Protein AF-A0A2D4KXJ4-F1 (afdb_monomer_lite)

Organism: NCBI:txid1970185

pLDDT: mean 75.82, std 14.33, range [43.88, 94.19]

Foldseek 3Di:
DVVVVVVVVVVVCVVCVPDQQPPPPPDDLPQDDPVLLVVLQQDDDDPVNVVVVVVVDDDDPPPNPQDPVRVVVVVVVNRVSSNVSVVVSVVSSVVVVVVVVVVVVD

Structure (mmCIF, N/CA/C/O backbone):
data_AF-A0A2D4KXJ4-F1
#
_entry.id   AF-A0A2D4KXJ4-F1
#
loop_
_atom_site.group_PDB
_atom_site.id
_atom_site.type_symbol
_atom_site.label_atom_id
_atom_site.label_alt_id
_atom_site.label_comp_id
_atom_site.label_asym_id
_atom_site.label_entity_id
_atom_site.label_seq_id
_atom_site.pdbx_PDB_ins_code
_atom_site.Cartn_x
_atom_site.Cartn_y
_atom_site.Cartn_z
_atom_site.occupancy
_atom_site.B_iso_or_equiv
_atom_site.auth_seq_id
_atom_site.auth_comp_id
_atom_site.auth_asym_id
_atom_site.auth_atom_id
_atom_site.pdbx_PDB_model_num
ATOM 1 N N . ARG A 1 1 ? 15.283 18.296 -8.251 1.00 67.69 1 ARG A N 1
ATOM 2 C CA . ARG A 1 1 ? 13.897 18.595 -8.704 1.00 67.69 1 ARG A CA 1
ATOM 3 C C . ARG A 1 1 ? 12.898 17.541 -8.216 1.00 67.69 1 ARG A C 1
ATOM 5 O O . ARG A 1 1 ? 11.926 17.933 -7.596 1.00 67.69 1 ARG A O 1
ATOM 12 N N . VAL A 1 2 ? 13.166 16.238 -8.380 1.00 77.81 2 VAL A N 1
ATOM 13 C CA . VAL A 1 2 ? 12.301 15.149 -7.862 1.00 77.81 2 VAL A CA 1
ATOM 14 C C . VAL A 1 2 ? 12.116 15.199 -6.336 1.00 77.81 2 VAL A C 1
ATOM 16 O O . VAL A 1 2 ? 10.993 15.110 -5.856 1.00 77.81 2 VAL A O 1
ATOM 19 N N . SER A 1 3 ? 13.183 15.447 -5.570 1.00 82.06 3 SER A N 1
ATOM 20 C CA . SER A 1 3 ? 13.111 15.495 -4.099 1.00 82.06 3 SER A CA 1
ATOM 21 C C . SER A 1 3 ? 12.214 16.614 -3.550 1.00 82.06 3 SER A C 1
ATOM 23 O O . SER A 1 3 ? 11.610 16.449 -2.498 1.00 82.06 3 SER A O 1
ATOM 25 N N . LEU A 1 4 ? 12.087 17.737 -4.270 1.00 88.88 4 LEU A N 1
ATOM 26 C CA . LEU A 1 4 ? 11.216 18.850 -3.868 1.00 88.88 4 LEU A CA 1
ATOM 27 C C . LEU A 1 4 ? 9.737 18.523 -4.102 1.00 88.88 4 LEU A C 1
ATOM 29 O O . LEU A 1 4 ? 8.898 18.854 -3.274 1.00 88.88 4 LEU A O 1
ATOM 33 N N . LEU A 1 5 ? 9.427 17.827 -5.199 1.00 89.12 5 LEU A N 1
ATOM 34 C CA . LEU A 1 5 ? 8.071 17.353 -5.483 1.00 89.12 5 LEU A CA 1
ATOM 35 C C . LEU A 1 5 ? 7.612 16.318 -4.451 1.00 89.12 5 LEU A C 1
ATOM 37 O O . LEU A 1 5 ? 6.474 16.375 -3.996 1.00 89.12 5 LEU A O 1
ATOM 41 N N . LEU A 1 6 ? 8.508 15.411 -4.043 1.00 86.75 6 LEU A N 1
ATOM 42 C CA . LEU A 1 6 ? 8.214 14.427 -3.000 1.00 86.75 6 LEU A CA 1
ATOM 43 C C . LEU A 1 6 ? 7.874 15.107 -1.669 1.00 86.75 6 LEU A C 1
ATOM 45 O O . LEU A 1 6 ? 6.871 14.770 -1.049 1.00 86.75 6 LEU A O 1
ATOM 49 N N . LEU A 1 7 ? 8.687 16.081 -1.251 1.00 89.62 7 LEU A N 1
ATOM 50 C CA . LEU A 1 7 ? 8.470 16.791 0.008 1.00 89.62 7 LEU A CA 1
ATOM 51 C C . LEU A 1 7 ? 7.124 17.532 0.020 1.00 89.62 7 LEU A C 1
ATOM 53 O O . LEU A 1 7 ? 6.403 17.456 1.011 1.00 89.62 7 LEU A O 1
ATOM 57 N N . LEU A 1 8 ? 6.759 18.188 -1.087 1.00 91.06 8 LEU A N 1
ATOM 58 C CA . LEU A 1 8 ? 5.470 18.875 -1.224 1.00 91.06 8 LEU A CA 1
ATOM 59 C C . LEU A 1 8 ? 4.283 17.911 -1.101 1.00 91.06 8 LEU A C 1
ATOM 61 O O . LEU A 1 8 ? 3.328 18.205 -0.386 1.00 91.06 8 LEU A O 1
ATOM 65 N N . LEU A 1 9 ? 4.359 16.746 -1.748 1.00 85.25 9 LEU A N 1
ATOM 66 C CA . LEU A 1 9 ? 3.310 15.726 -1.666 1.00 85.25 9 LEU A CA 1
ATOM 67 C C . LEU A 1 9 ? 3.163 15.163 -0.248 1.00 85.25 9 LEU A C 1
ATOM 69 O O . LEU A 1 9 ? 2.043 14.998 0.232 1.00 85.25 9 LEU A O 1
ATOM 73 N N . VAL A 1 10 ? 4.278 14.907 0.443 1.00 86.69 10 VAL A N 1
ATOM 74 C CA . VAL A 1 10 ? 4.260 14.428 1.836 1.00 86.69 10 VAL A CA 1
ATOM 75 C C . VAL A 1 10 ? 3.640 15.474 2.762 1.00 86.69 10 VAL A C 1
ATOM 77 O O . VAL A 1 10 ? 2.770 15.141 3.565 1.00 86.69 10 VAL A O 1
ATOM 80 N N . GLN A 1 11 ? 4.022 16.745 2.616 1.00 89.38 11 GLN A N 1
ATOM 81 C CA . GLN A 1 11 ? 3.436 17.831 3.403 1.00 89.38 11 GLN A CA 1
ATOM 82 C C . GLN A 1 11 ? 1.932 17.982 3.150 1.00 89.38 11 GLN A C 1
ATOM 84 O O . GLN A 1 11 ? 1.164 18.136 4.099 1.00 89.38 11 GLN A O 1
ATOM 89 N N . GLN A 1 12 ? 1.497 17.880 1.892 1.00 86.69 12 GLN A N 1
ATOM 90 C CA . GLN A 1 12 ? 0.079 17.915 1.535 1.00 86.69 12 GLN A CA 1
ATOM 91 C C . GLN A 1 12 ? -0.697 16.736 2.144 1.00 86.69 12 GLN A C 1
ATOM 93 O O . GLN A 1 12 ? -1.815 16.919 2.631 1.00 86.69 12 GLN A O 1
ATOM 98 N N . GLN A 1 13 ? -0.104 15.539 2.157 1.00 82.88 13 GLN A N 1
ATOM 99 C CA . GLN A 1 13 ? -0.718 14.357 2.760 1.00 82.88 13 GLN A CA 1
ATOM 100 C C . GLN A 1 13 ? -0.874 14.511 4.278 1.00 82.88 13 GLN A C 1
ATOM 102 O O . GLN A 1 13 ? -1.922 14.169 4.820 1.00 82.88 13 GLN A O 1
ATOM 107 N N . TRP A 1 14 ? 0.132 15.054 4.968 1.00 84.19 14 TRP A N 1
ATOM 108 C CA . TRP A 1 14 ? 0.075 15.280 6.417 1.00 84.19 14 TRP A CA 1
ATOM 109 C C . TRP A 1 14 ? -0.902 16.388 6.815 1.00 84.19 14 TRP A C 1
ATOM 111 O O . TRP A 1 14 ? -1.548 16.283 7.855 1.00 84.19 14 TRP A O 1
ATOM 121 N N . ALA A 1 15 ? -1.055 17.421 5.980 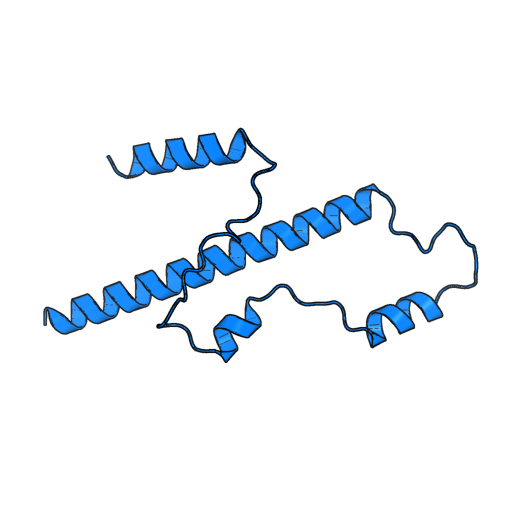1.00 86.00 15 ALA A N 1
ATOM 122 C CA . ALA A 1 15 ? -2.006 18.507 6.220 1.00 86.00 15 ALA A CA 1
ATOM 123 C C . ALA A 1 15 ? -3.476 18.051 6.152 1.00 86.00 15 ALA A C 1
ATOM 125 O O . ALA A 1 15 ? -4.353 18.695 6.721 1.00 86.00 15 ALA A O 1
ATOM 126 N N . SER A 1 16 ? -3.756 16.934 5.479 1.00 72.31 16 SER A N 1
ATOM 127 C CA . SER A 1 16 ? -5.098 16.379 5.323 1.00 72.31 16 SER A CA 1
ATOM 128 C C . SER A 1 16 ? -5.080 14.912 5.752 1.00 72.31 16 SER A C 1
ATOM 130 O O . SER A 1 16 ? -5.116 13.974 4.955 1.00 72.31 16 SER A O 1
ATOM 132 N N . ALA A 1 17 ? -5.029 14.719 7.071 1.00 60.50 17 ALA A N 1
ATOM 133 C CA . ALA A 1 17 ? -5.039 13.420 7.749 1.00 60.50 17 ALA A CA 1
ATOM 134 C C . ALA A 1 17 ? -6.316 12.575 7.506 1.00 60.50 17 ALA A C 1
ATOM 136 O O . ALA A 1 17 ? -6.477 11.507 8.094 1.00 60.50 17 ALA A O 1
ATOM 137 N N . SER A 1 18 ? -7.232 13.039 6.647 1.00 58.81 18 SER A N 1
ATOM 138 C CA . SER A 1 18 ? -8.504 12.392 6.314 1.00 58.81 18 SER A CA 1
ATOM 139 C C . SER A 1 18 ? -8.673 12.111 4.817 1.00 58.81 18 SER A C 1
ATOM 141 O O . SER A 1 18 ? -9.797 11.870 4.367 1.00 58.81 18 SER A O 1
ATOM 143 N N . HIS A 1 19 ? -7.601 12.123 4.022 1.00 56.50 19 HIS A N 1
ATOM 144 C CA . HIS A 1 19 ? -7.725 11.617 2.661 1.00 56.50 19 HIS A CA 1
ATOM 145 C C . HIS A 1 19 ? -8.161 10.147 2.707 1.00 56.50 19 HIS A C 1
ATOM 147 O O . HIS A 1 19 ? -7.542 9.358 3.431 1.00 56.50 19 HIS A O 1
ATOM 153 N N . PRO A 1 20 ? -9.210 9.756 1.958 1.00 57.97 20 PRO A N 1
ATOM 154 C CA . PRO A 1 20 ? -9.464 8.346 1.746 1.00 57.97 20 PRO A CA 1
ATOM 155 C C . PRO A 1 20 ? -8.163 7.727 1.237 1.00 57.97 20 PRO A C 1
ATOM 157 O O . PRO A 1 20 ? -7.438 8.357 0.456 1.00 57.97 20 PRO A O 1
ATOM 160 N N . ALA A 1 21 ? -7.855 6.505 1.688 1.00 57.38 21 ALA A N 1
ATOM 161 C CA . ALA A 1 21 ? -6.818 5.713 1.038 1.00 57.38 21 ALA A CA 1
ATOM 162 C C . ALA A 1 21 ? -7.046 5.809 -0.481 1.00 57.38 21 ALA A C 1
ATOM 164 O O . ALA A 1 21 ? -8.203 5.976 -0.881 1.00 57.38 21 ALA A O 1
ATOM 165 N N . PRO A 1 22 ? -6.005 5.778 -1.327 1.00 58.59 22 PRO A N 1
ATOM 166 C CA . PRO A 1 22 ? -6.155 5.893 -2.775 1.00 58.59 22 PRO A CA 1
ATOM 167 C C . PRO A 1 22 ? -6.891 4.657 -3.328 1.00 58.59 22 PRO A C 1
ATOM 169 O O . PRO A 1 22 ? -6.325 3.824 -4.014 1.00 58.59 22 PRO A O 1
ATOM 172 N N . MET A 1 23 ? -8.175 4.527 -3.001 1.00 54.91 23 MET A N 1
ATOM 173 C CA . MET A 1 23 ? -9.108 3.474 -3.380 1.00 54.91 23 MET A CA 1
ATOM 174 C C . MET A 1 23 ? -9.777 3.814 -4.716 1.00 54.91 23 MET A C 1
ATOM 176 O O . MET A 1 23 ? -10.515 3.004 -5.253 1.00 54.91 23 MET A O 1
ATOM 180 N N . GLY A 1 24 ? -9.537 5.022 -5.242 1.00 49.47 24 GLY A N 1
ATOM 181 C CA . GLY A 1 24 ? -10.171 5.544 -6.453 1.00 49.47 24 GLY A CA 1
ATOM 182 C C . GLY A 1 24 ? -9.328 5.445 -7.722 1.00 49.47 24 GLY A C 1
ATOM 183 O O . GLY A 1 24 ? -9.798 5.845 -8.782 1.00 49.47 24 GLY A O 1
ATOM 184 N N . TYR A 1 25 ? -8.094 4.939 -7.654 1.00 53.84 25 TYR A N 1
ATOM 185 C CA . TYR A 1 25 ? -7.366 4.601 -8.871 1.00 53.84 25 TYR A CA 1
ATOM 186 C C . TYR A 1 25 ? -7.579 3.121 -9.141 1.00 53.84 25 TYR A C 1
ATOM 188 O O . TYR A 1 25 ? -6.893 2.284 -8.563 1.00 53.84 25 TYR A O 1
ATOM 196 N N . ASP A 1 26 ? -8.507 2.818 -10.043 1.00 54.06 26 ASP A N 1
ATOM 197 C CA . ASP A 1 26 ? -8.676 1.506 -10.672 1.00 54.06 26 ASP A CA 1
ATOM 198 C C . ASP A 1 26 ? -7.463 1.198 -11.576 1.00 54.06 26 ASP A C 1
ATOM 200 O O . ASP A 1 26 ? -7.528 1.110 -12.799 1.00 54.06 26 ASP A O 1
ATOM 204 N N . LYS A 1 27 ? -6.270 1.194 -10.977 1.00 62.28 27 LYS A N 1
ATOM 205 C CA . LYS A 1 27 ? -5.007 0.894 -11.639 1.00 62.28 27 LYS A CA 1
ATOM 206 C C . LYS A 1 27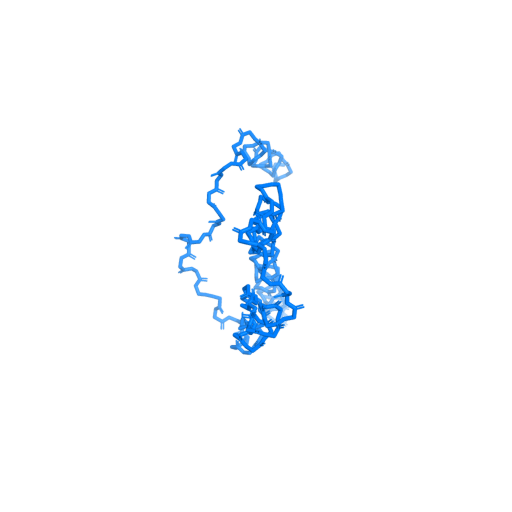 ? -4.748 -0.580 -11.419 1.00 62.28 27 LYS A C 1
ATOM 208 O O . LYS A 1 27 ? -4.141 -0.982 -10.427 1.00 62.28 27 LYS A O 1
ATOM 213 N N . THR A 1 28 ? -5.226 -1.382 -12.356 1.00 63.81 28 THR A N 1
ATOM 214 C CA . THR A 1 28 ? -4.903 -2.801 -12.421 1.00 63.81 28 THR A CA 1
ATOM 215 C C . THR A 1 28 ? -3.392 -2.948 -12.608 1.00 63.81 28 THR A C 1
ATOM 217 O O . THR A 1 28 ? -2.821 -2.500 -13.605 1.00 63.81 28 THR A O 1
ATOM 220 N N . PHE A 1 29 ? -2.712 -3.555 -11.637 1.00 71.06 29 PHE A N 1
ATOM 221 C CA . PHE A 1 29 ? -1.309 -3.923 -11.789 1.00 71.06 29 PHE A CA 1
ATOM 222 C C . PHE A 1 29 ? -1.228 -5.253 -12.541 1.00 71.06 29 PHE A C 1
ATOM 224 O O . PHE A 1 29 ? -1.268 -6.323 -11.939 1.00 71.06 29 PHE A O 1
ATOM 231 N N . TYR A 1 30 ? -1.100 -5.190 -13.866 1.00 72.38 30 TYR A N 1
ATOM 232 C CA . TYR A 1 30 ? -1.053 -6.373 -14.740 1.00 72.38 30 TYR A CA 1
ATOM 233 C C . TYR A 1 30 ? 0.163 -7.284 -14.509 1.00 72.38 30 TYR A C 1
ATOM 235 O O . TYR A 1 30 ? 0.199 -8.410 -14.991 1.00 72.38 30 TYR A O 1
ATOM 243 N N . ASN A 1 31 ? 1.174 -6.799 -13.786 1.00 81.38 31 ASN A N 1
ATOM 244 C CA . ASN A 1 31 ? 2.415 -7.517 -13.509 1.00 81.38 31 ASN A CA 1
ATOM 245 C C . ASN A 1 31 ? 2.432 -8.218 -12.134 1.00 81.38 31 ASN A C 1
ATOM 247 O O . ASN A 1 31 ? 3.500 -8.658 -11.702 1.00 81.38 31 ASN A O 1
ATOM 251 N N . LEU A 1 32 ? 1.308 -8.253 -11.410 1.00 81.94 32 LEU A N 1
ATOM 252 C CA . LEU A 1 32 ? 1.197 -8.929 -10.115 1.00 81.94 32 LEU A CA 1
ATOM 253 C C . LEU A 1 32 ? 0.506 -10.281 -10.270 1.00 81.94 32 LEU A C 1
ATOM 255 O O . LEU A 1 32 ? -0.532 -10.382 -10.919 1.00 81.94 32 LEU A O 1
ATOM 259 N N . ALA A 1 33 ? 1.063 -11.311 -9.630 1.00 85.19 33 ALA A N 1
ATOM 260 C CA . ALA A 1 33 ? 0.387 -12.596 -9.518 1.00 85.19 33 ALA A CA 1
ATOM 261 C C . ALA A 1 33 ? -0.930 -12.423 -8.730 1.00 85.19 33 ALA A C 1
ATOM 263 O O . ALA A 1 33 ? -0.913 -11.734 -7.702 1.00 85.19 33 ALA A O 1
ATOM 264 N N . PRO A 1 34 ? -2.046 -13.044 -9.163 1.00 82.69 34 PRO A N 1
ATOM 265 C CA . PRO A 1 34 ? -3.337 -12.923 -8.485 1.00 82.69 34 PRO A CA 1
ATOM 266 C C . PRO A 1 34 ? -3.266 -13.273 -6.996 1.00 82.69 34 PRO A C 1
ATOM 268 O O . PRO A 1 34 ? -3.739 -12.500 -6.169 1.00 82.69 34 PRO A O 1
ATOM 271 N N . ASP A 1 35 ? -2.578 -14.360 -6.641 1.00 87.62 35 ASP A N 1
ATOM 272 C CA . ASP A 1 35 ? -2.450 -14.819 -5.250 1.00 87.62 35 ASP A CA 1
ATOM 273 C C . ASP A 1 35 ? -1.704 -13.807 -4.372 1.00 87.62 35 ASP A C 1
ATOM 275 O O . ASP A 1 35 ? -2.120 -13.503 -3.255 1.00 87.62 35 ASP A O 1
ATOM 279 N N . PHE A 1 36 ? -0.636 -13.208 -4.908 1.00 85.25 36 PHE A N 1
ATOM 280 C CA . PHE A 1 36 ? 0.100 -12.152 -4.217 1.00 85.25 36 PHE A CA 1
ATOM 281 C C . PHE A 1 36 ? -0.761 -10.894 -4.056 1.00 85.25 36 PHE A C 1
ATOM 283 O O . PHE A 1 36 ? -0.812 -10.314 -2.975 1.00 85.25 36 PHE A O 1
ATOM 290 N N . SER A 1 37 ? -1.492 -10.494 -5.100 1.00 84.75 37 SER A N 1
ATOM 291 C CA . SER A 1 37 ? -2.430 -9.367 -5.027 1.00 84.75 37 SER A CA 1
ATOM 292 C C . SER A 1 37 ? -3.506 -9.591 -3.960 1.00 84.75 37 SER A C 1
ATOM 294 O O . SER A 1 37 ? -3.789 -8.674 -3.185 1.00 84.75 37 SER A O 1
ATOM 296 N N . ASN A 1 38 ? -4.053 -10.807 -3.887 1.00 85.19 38 ASN A N 1
ATOM 297 C CA . ASN A 1 38 ? -5.075 -11.196 -2.918 1.00 85.19 38 ASN A CA 1
ATOM 298 C C . ASN A 1 38 ? -4.543 -11.175 -1.482 1.00 85.19 38 ASN A C 1
ATOM 300 O O . ASN A 1 38 ? -5.233 -10.679 -0.597 1.00 85.19 38 ASN A O 1
ATOM 304 N N . SER A 1 39 ? -3.298 -11.614 -1.261 1.00 85.25 39 SER A N 1
ATOM 305 C CA . SER A 1 39 ? -2.658 -11.569 0.064 1.00 85.25 39 SER A CA 1
ATOM 306 C C . SER A 1 39 ? -2.453 -10.151 0.619 1.00 85.25 39 SER A C 1
ATOM 308 O O . SER A 1 39 ? -2.264 -9.984 1.817 1.00 85.25 39 SER A O 1
ATOM 310 N N . LEU A 1 40 ? -2.496 -9.126 -0.242 1.00 85.12 40 LEU A N 1
ATOM 311 C CA . LEU A 1 40 ? -2.364 -7.718 0.144 1.00 85.12 40 LEU A CA 1
ATOM 312 C C . LEU A 1 40 ? -3.709 -7.040 0.441 1.00 85.12 40 LEU A C 1
ATOM 314 O O . LEU A 1 40 ? -3.728 -5.864 0.808 1.00 85.12 40 LEU A O 1
ATOM 318 N N . ASN A 1 41 ? -4.833 -7.730 0.248 1.00 84.44 41 ASN A N 1
ATOM 319 C CA . ASN A 1 41 ? -6.127 -7.202 0.666 1.00 84.44 41 ASN A CA 1
ATOM 320 C C . ASN A 1 41 ? -6.193 -7.179 2.198 1.00 84.44 41 ASN A C 1
ATOM 322 O O . ASN A 1 41 ? -5.560 -7.993 2.864 1.00 84.44 41 ASN A O 1
ATOM 326 N N . THR A 1 42 ? -6.934 -6.225 2.765 1.00 78.94 42 THR A N 1
ATOM 327 C CA . THR A 1 42 ? -7.128 -6.177 4.217 1.00 78.94 42 THR A CA 1
ATOM 328 C C . THR A 1 42 ? -7.784 -7.482 4.670 1.00 78.94 42 THR A C 1
ATOM 330 O O . THR A 1 42 ? -8.850 -7.803 4.143 1.00 78.94 42 THR A O 1
ATOM 333 N N . PRO A 1 43 ? -7.175 -8.234 5.604 1.00 73.69 43 PRO A N 1
ATOM 334 C CA . PRO A 1 43 ? -7.769 -9.466 6.093 1.00 73.69 43 PRO A CA 1
ATOM 335 C C . PRO A 1 43 ? -9.074 -9.145 6.821 1.00 73.69 43 PRO A C 1
ATOM 337 O O . PRO A 1 43 ? -9.129 -8.236 7.656 1.00 73.69 43 PRO A O 1
ATOM 340 N N . GLU A 1 44 ? -10.128 -9.880 6.485 1.00 74.75 44 GLU A N 1
ATOM 341 C CA . GLU A 1 44 ? -11.342 -9.904 7.291 1.00 74.75 44 GLU A CA 1
ATOM 342 C C . GLU A 1 44 ? -11.102 -10.808 8.501 1.00 74.75 44 GLU A C 1
ATOM 344 O O . GLU A 1 44 ? -10.348 -11.779 8.433 1.00 74.75 44 GLU A O 1
ATOM 349 N N . VAL A 1 45 ? -11.685 -10.446 9.642 1.00 68.12 45 VAL A N 1
ATOM 350 C CA . VAL A 1 45 ? -11.651 -11.321 10.814 1.00 68.12 45 VAL A CA 1
ATOM 351 C C . VAL A 1 45 ? -12.617 -12.461 10.526 1.00 68.12 45 VAL A C 1
ATOM 353 O O . VAL A 1 45 ? -13.786 -12.193 10.268 1.00 68.12 45 VAL A O 1
ATOM 356 N N . ASP A 1 46 ? -12.135 -13.704 10.558 1.00 71.31 46 ASP A N 1
ATOM 357 C CA . ASP A 1 46 ? -12.965 -14.875 10.271 1.00 71.31 46 ASP A CA 1
ATOM 358 C C . ASP A 1 46 ? -14.216 -14.898 11.159 1.00 71.31 46 ASP A C 1
ATOM 360 O O . ASP A 1 46 ? -14.118 -14.773 12.384 1.00 71.31 46 ASP A O 1
ATOM 364 N N . ASP A 1 47 ? -15.381 -15.150 10.557 1.00 65.06 47 ASP A N 1
ATOM 365 C CA . ASP A 1 47 ? -16.678 -15.192 11.250 1.00 65.06 47 ASP A CA 1
ATOM 366 C C . ASP A 1 47 ? -16.675 -16.144 12.454 1.00 65.06 47 ASP A C 1
ATOM 368 O O . ASP A 1 47 ? -17.326 -15.899 13.467 1.00 65.06 47 ASP A O 1
ATOM 372 N N . MET A 1 48 ? -15.896 -17.225 12.376 1.00 55.09 48 MET A N 1
ATOM 373 C CA . MET A 1 48 ? -15.737 -18.179 13.470 1.00 55.09 48 MET A CA 1
ATOM 374 C C . MET A 1 48 ? -14.951 -17.587 14.647 1.00 55.09 48 MET A C 1
ATOM 376 O O . MET A 1 48 ? -15.288 -17.865 15.792 1.00 55.09 48 MET A O 1
ATOM 380 N N . ILE A 1 49 ? -13.940 -16.752 14.393 1.00 61.94 49 ILE A N 1
ATOM 381 C CA . ILE A 1 49 ? -13.192 -16.037 15.439 1.00 61.94 49 ILE A CA 1
ATOM 382 C C . ILE A 1 49 ? -14.078 -14.956 16.057 1.00 61.94 49 ILE A C 1
ATOM 384 O O . ILE A 1 49 ? -14.080 -14.803 17.278 1.00 61.94 49 ILE A O 1
ATOM 388 N N . VAL A 1 50 ? -14.880 -14.266 15.238 1.00 63.62 50 VAL A N 1
ATOM 389 C CA . VAL A 1 50 ? -15.883 -13.301 15.713 1.00 63.62 50 VAL A CA 1
ATOM 390 C C . VAL A 1 50 ? -16.892 -13.993 16.635 1.00 63.62 50 VAL A C 1
ATOM 392 O O . VAL A 1 50 ? -17.078 -13.563 17.770 1.00 63.62 50 VAL A O 1
ATOM 395 N N . ALA A 1 51 ? -17.474 -15.114 16.202 1.00 60.72 51 ALA A N 1
ATOM 396 C CA . ALA A 1 51 ? -18.458 -15.864 16.980 1.00 60.72 51 ALA A CA 1
ATOM 397 C C . ALA A 1 51 ? -17.877 -16.457 18.275 1.00 60.72 51 ALA A C 1
ATOM 399 O O . ALA A 1 51 ? -18.555 -16.491 19.301 1.00 60.72 51 ALA A O 1
ATOM 400 N N . LEU A 1 52 ? -16.624 -16.915 18.247 1.00 61.81 52 LEU A N 1
ATOM 401 C CA . LEU A 1 52 ? -15.958 -17.521 19.402 1.00 61.81 52 LEU A CA 1
ATOM 402 C C . LEU A 1 52 ? -15.520 -16.463 20.427 1.00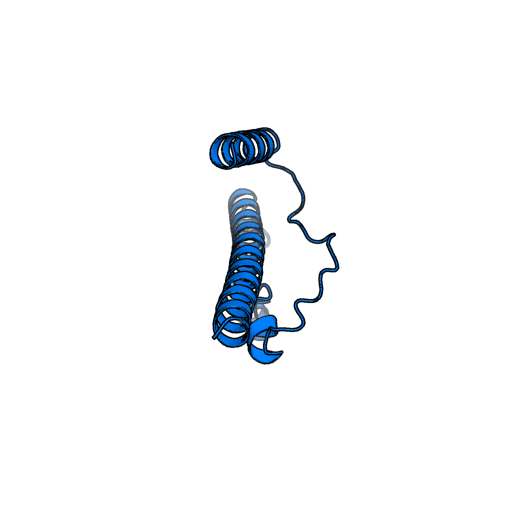 61.81 52 LEU A C 1
ATOM 404 O O . LEU A 1 52 ? -15.633 -16.703 21.629 1.00 61.81 52 LEU A O 1
ATOM 408 N N . ALA A 1 53 ? -15.115 -15.273 19.970 1.00 59.28 53 ALA A N 1
ATOM 409 C CA . ALA A 1 53 ? -14.893 -14.113 20.832 1.00 59.28 53 ALA A CA 1
ATOM 410 C C . ALA A 1 53 ? -16.201 -13.623 21.482 1.00 59.28 53 ALA A C 1
ATOM 412 O O . ALA A 1 53 ? -16.210 -13.350 22.680 1.00 59.28 53 ALA A O 1
ATOM 413 N N . SER A 1 54 ? -17.315 -13.595 20.740 1.00 57.12 54 SER A N 1
ATOM 414 C CA . SER A 1 54 ? -18.645 -13.277 21.290 1.00 57.12 54 SER A CA 1
ATOM 415 C C . SER A 1 54 ? -19.147 -14.343 22.272 1.00 57.12 54 SER A C 1
ATOM 417 O O . SER A 1 54 ? -19.713 -14.030 23.313 1.00 57.12 54 SER A O 1
ATOM 419 N N . SER A 1 55 ? -18.899 -15.627 21.998 1.00 56.38 55 SER A N 1
ATOM 420 C CA . SER A 1 55 ? -19.382 -16.725 22.846 1.00 56.38 55 SER A CA 1
ATOM 421 C C . SER A 1 55 ? -18.618 -16.882 24.168 1.00 56.38 55 SER A C 1
ATOM 423 O O . SER A 1 55 ? -19.105 -17.586 25.054 1.00 56.38 55 SER A O 1
ATOM 425 N N . SER A 1 56 ? -17.432 -16.280 24.319 1.00 56.38 56 SER A N 1
ATOM 426 C CA . SER A 1 56 ? -16.606 -16.399 25.532 1.00 56.38 56 SER A CA 1
ATOM 427 C C . SER A 1 56 ? -16.987 -15.407 26.645 1.00 56.38 56 SER A C 1
ATOM 429 O O . SER A 1 56 ? -16.370 -15.437 27.715 1.00 56.38 56 SER A O 1
ATOM 431 N N . THR A 1 57 ? -17.988 -14.550 26.435 1.00 48.06 57 THR A N 1
ATOM 432 C CA . THR A 1 57 ? -18.330 -13.465 27.364 1.00 48.06 57 THR A CA 1
ATOM 433 C C . THR A 1 57 ? -19.635 -13.777 28.096 1.00 48.06 57 THR A C 1
ATOM 435 O O . THR A 1 57 ? -20.709 -13.854 27.509 1.00 48.06 57 THR A O 1
ATOM 438 N N . ILE A 1 58 ? -19.549 -13.974 29.412 1.00 50.56 58 ILE A N 1
ATOM 439 C CA . ILE A 1 58 ? -20.709 -13.999 30.314 1.00 50.56 58 ILE A CA 1
ATOM 440 C C . ILE A 1 58 ? -21.456 -12.660 30.137 1.00 50.56 58 ILE A C 1
ATOM 442 O O . ILE A 1 58 ? -20.807 -11.613 30.164 1.00 50.56 58 ILE A O 1
ATOM 446 N N . PRO A 1 59 ? -22.786 -12.648 29.930 1.00 49.19 59 PRO A N 1
ATOM 447 C CA . PRO A 1 59 ? -23.474 -11.493 29.365 1.00 49.19 59 PRO A CA 1
ATOM 448 C C . PRO A 1 59 ? -23.483 -10.323 30.350 1.00 49.19 59 PRO A C 1
ATOM 450 O O . PRO A 1 59 ? -24.157 -10.367 31.376 1.00 49.19 59 PRO A O 1
ATOM 453 N N . THR A 1 60 ? -22.765 -9.252 30.011 1.00 43.88 60 THR A N 1
ATOM 454 C CA . THR A 1 60 ? -23.044 -7.909 30.527 1.00 43.88 60 THR A CA 1
ATOM 455 C C . THR A 1 60 ? -23.014 -6.955 29.339 1.00 43.88 60 THR A C 1
ATOM 457 O O . THR A 1 60 ? -21.965 -6.671 28.768 1.00 43.88 60 THR A O 1
ATOM 460 N N . GLU A 1 61 ? -24.205 -6.508 28.956 1.00 46.25 61 GLU A N 1
ATOM 461 C CA . GLU A 1 61 ? -24.645 -5.813 27.733 1.00 46.25 61 GLU A CA 1
ATOM 462 C C . GLU A 1 61 ? -23.912 -4.490 27.379 1.00 46.25 61 GLU A C 1
ATOM 464 O O . GLU A 1 61 ? -24.350 -3.740 26.513 1.00 46.25 61 GLU A O 1
ATOM 469 N N . ALA A 1 62 ? -22.782 -4.179 28.018 1.00 47.62 62 ALA A N 1
ATOM 470 C CA . ALA A 1 62 ? -22.017 -2.949 27.807 1.00 47.62 62 ALA A CA 1
ATOM 471 C C . ALA A 1 62 ? -20.537 -3.167 27.431 1.00 47.62 62 ALA A C 1
ATOM 473 O O . ALA A 1 62 ? -19.894 -2.210 27.001 1.00 47.62 62 ALA A O 1
ATOM 474 N N . GLU A 1 63 ? -19.988 -4.383 27.562 1.00 47.56 63 GLU A N 1
ATOM 475 C CA . GLU A 1 63 ? -18.549 -4.645 27.344 1.00 47.56 63 GLU A CA 1
ATOM 476 C C . GLU A 1 63 ? -18.197 -5.254 25.972 1.00 47.56 63 GLU A C 1
ATOM 478 O O . GLU A 1 63 ? -17.038 -5.206 25.573 1.00 47.56 63 GLU A O 1
ATOM 483 N N . GLU A 1 64 ? -19.173 -5.756 25.204 1.00 52.09 64 GLU A N 1
ATOM 484 C CA . GLU A 1 64 ? -18.928 -6.348 23.871 1.00 52.09 64 GLU A CA 1
ATOM 485 C C . GLU A 1 64 ? -18.716 -5.317 22.751 1.00 52.09 64 GLU A C 1
ATOM 487 O O . GLU A 1 64 ? -18.215 -5.636 21.671 1.00 52.09 64 GLU A O 1
ATOM 492 N N . ALA A 1 65 ? -19.071 -4.054 22.980 1.00 62.19 65 ALA A N 1
ATOM 493 C CA . ALA A 1 65 ? -18.752 -2.992 22.043 1.00 62.19 65 ALA A CA 1
ATOM 494 C C . ALA A 1 65 ? -17.343 -2.478 22.351 1.00 62.19 65 ALA A C 1
ATOM 496 O O . ALA A 1 65 ? -17.169 -1.777 23.347 1.00 62.19 65 ALA A O 1
ATOM 497 N N . LEU A 1 66 ? -16.368 -2.769 21.469 1.00 60.59 66 LEU A N 1
ATOM 498 C CA . LEU A 1 66 ? -15.036 -2.142 21.488 1.00 60.59 66 LEU A CA 1
ATOM 499 C C . LEU A 1 66 ? -15.165 -0.679 21.916 1.00 60.59 66 LEU A C 1
ATOM 501 O O . LEU A 1 66 ? -15.990 0.069 21.354 1.00 60.59 66 LEU A O 1
ATOM 505 N N . LYS A 1 67 ? -14.359 -0.272 22.899 1.00 80.94 67 LYS A N 1
ATOM 506 C CA . LYS A 1 67 ? -14.361 1.107 23.388 1.00 80.94 67 LYS A CA 1
ATOM 507 C C . LYS A 1 67 ? -14.164 2.040 22.191 1.00 80.94 67 LYS A C 1
ATOM 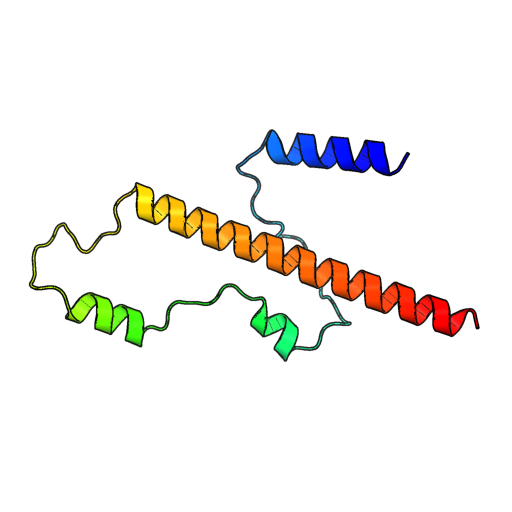509 O O . LYS A 1 67 ? -13.485 1.678 21.226 1.00 80.94 67 LYS A O 1
ATOM 514 N N . PRO A 1 68 ? -14.724 3.260 22.208 1.00 78.12 68 PRO A N 1
ATOM 515 C CA . PRO A 1 68 ? -14.621 4.171 21.067 1.00 78.12 68 PRO A CA 1
ATOM 516 C C . PRO A 1 68 ? -13.168 4.410 20.622 1.00 78.12 68 PRO A C 1
ATOM 518 O O . PRO A 1 68 ? -12.921 4.597 19.435 1.00 78.12 68 PRO A O 1
ATOM 521 N N . GLU A 1 69 ? -12.205 4.347 21.544 1.00 81.62 69 GLU A N 1
ATOM 522 C CA . GLU A 1 69 ? -10.776 4.436 21.228 1.00 81.62 69 GLU A CA 1
ATOM 523 C C . GLU A 1 69 ? -10.216 3.180 20.546 1.00 81.62 69 GLU A C 1
ATOM 525 O O . GLU A 1 69 ? -9.414 3.290 19.621 1.00 81.62 69 GLU A O 1
ATOM 530 N N . GLU A 1 70 ? -10.681 1.990 20.921 1.00 79.81 70 GLU A N 1
ATOM 531 C CA . GLU A 1 70 ? -10.276 0.728 20.292 1.00 79.81 70 GLU A CA 1
ATOM 532 C C . GLU A 1 70 ? -10.804 0.647 18.853 1.00 79.81 70 GLU A C 1
ATOM 534 O O . GLU A 1 70 ? -10.055 0.300 17.941 1.00 79.81 70 GLU A O 1
ATOM 539 N N . LYS A 1 71 ? -12.043 1.100 18.609 1.00 78.56 71 LYS A N 1
ATOM 540 C CA . LYS A 1 71 ? -12.604 1.221 17.248 1.00 78.56 71 LYS A CA 1
ATOM 541 C C . LYS A 1 71 ? -11.807 2.193 16.374 1.00 78.56 71 LYS A C 1
ATOM 543 O O . LYS A 1 71 ? -11.597 1.939 15.188 1.00 78.56 71 LYS A O 1
ATOM 548 N N . LYS A 1 72 ? -11.346 3.316 16.941 1.00 81.19 72 LYS A N 1
ATOM 549 C CA . LYS A 1 72 ? -10.480 4.271 16.222 1.00 81.19 72 LYS A CA 1
ATOM 550 C C . LYS A 1 72 ? -9.118 3.657 15.899 1.00 81.19 72 LYS A C 1
ATOM 552 O O . LYS A 1 72 ? -8.625 3.858 14.789 1.00 81.19 72 LYS A O 1
ATOM 557 N N . ALA A 1 73 ? -8.528 2.916 16.836 1.00 83.00 73 ALA A N 1
ATOM 558 C CA . ALA A 1 73 ? -7.252 2.236 16.633 1.00 83.00 73 ALA A CA 1
ATOM 559 C C . ALA A 1 73 ? -7.356 1.148 15.553 1.00 83.00 73 ALA A C 1
ATOM 561 O O . ALA A 1 73 ? -6.518 1.101 14.652 1.00 83.00 73 ALA A O 1
ATOM 562 N N . GLU A 1 74 ? -8.417 0.338 15.573 1.00 83.00 74 GLU A N 1
ATOM 563 C CA . GLU A 1 74 ? -8.684 -0.662 14.535 1.00 83.00 74 GLU A CA 1
ATOM 564 C C . GLU A 1 74 ? -8.829 -0.010 13.152 1.00 83.00 74 GLU A C 1
ATOM 566 O O . GLU A 1 74 ? -8.198 -0.434 12.182 1.00 83.00 74 GLU A O 1
ATOM 571 N N . LEU A 1 75 ? -9.602 1.076 13.054 1.00 81.94 75 LEU A N 1
ATOM 572 C CA . LEU A 1 75 ? -9.761 1.818 11.804 1.00 81.94 75 LEU A CA 1
ATOM 573 C C . LEU A 1 75 ? -8.428 2.399 11.302 1.00 81.94 75 LEU A C 1
ATOM 575 O O . LEU A 1 75 ? -8.166 2.381 10.097 1.00 81.94 75 LEU A O 1
ATOM 579 N N . ALA A 1 76 ? -7.585 2.909 12.204 1.00 84.38 76 ALA A N 1
ATOM 580 C CA . ALA A 1 76 ? -6.256 3.406 11.860 1.00 84.38 76 ALA A CA 1
ATOM 581 C C . ALA A 1 76 ? -5.353 2.283 11.325 1.00 84.38 76 ALA A C 1
ATOM 583 O O . ALA A 1 76 ? -4.709 2.467 10.291 1.00 84.38 76 ALA A O 1
ATOM 584 N N . LEU A 1 77 ? -5.372 1.108 11.962 1.00 84.81 77 LEU A N 1
ATOM 585 C CA . LEU A 1 77 ? -4.633 -0.076 11.513 1.00 84.81 77 LEU A CA 1
ATOM 586 C C . LEU A 1 77 ? -5.105 -0.556 10.136 1.00 84.81 77 LEU A C 1
ATOM 588 O O . LEU A 1 77 ? -4.278 -0.779 9.251 1.00 84.81 77 LEU A O 1
ATOM 592 N N . ARG A 1 78 ? -6.423 -0.637 9.907 1.00 83.75 78 ARG A N 1
ATOM 593 C CA . ARG A 1 78 ? -6.984 -1.000 8.593 1.00 83.75 78 ARG A CA 1
ATOM 594 C C . ARG A 1 78 ? -6.533 -0.022 7.505 1.00 83.75 78 ARG A C 1
ATOM 596 O O . ARG A 1 78 ? -6.121 -0.445 6.428 1.00 83.75 78 ARG A O 1
ATOM 603 N N . ARG A 1 79 ? -6.556 1.287 7.783 1.00 82.12 79 ARG A N 1
ATOM 604 C CA . ARG A 1 79 ? -6.090 2.317 6.834 1.00 82.12 79 ARG A CA 1
ATOM 605 C C . ARG A 1 79 ? -4.593 2.203 6.534 1.00 82.12 79 ARG A C 1
ATOM 607 O O . ARG A 1 79 ? -4.221 2.321 5.368 1.00 82.12 79 ARG A O 1
ATOM 614 N N . ALA A 1 80 ? -3.765 1.952 7.549 1.00 85.81 80 ALA A N 1
ATOM 615 C CA . ALA A 1 80 ? -2.326 1.746 7.379 1.00 85.81 80 ALA A CA 1
ATOM 616 C C . ALA A 1 80 ? -2.032 0.504 6.523 1.00 85.81 80 ALA A C 1
ATOM 618 O O . ALA A 1 80 ? -1.279 0.582 5.556 1.00 85.81 80 ALA A O 1
ATOM 619 N N . HIS A 1 81 ? -2.721 -0.610 6.783 1.00 87.31 81 HIS A N 1
ATOM 620 C CA . HIS A 1 81 ? -2.596 -1.813 5.960 1.00 87.31 81 HIS A CA 1
ATOM 621 C C . HIS A 1 81 ? -2.912 -1.529 4.486 1.00 87.31 81 HIS A C 1
ATOM 623 O O . HIS A 1 81 ? -2.184 -1.960 3.593 1.00 87.31 81 HIS A O 1
ATOM 629 N N . VAL A 1 82 ? -3.995 -0.796 4.203 1.00 84.75 82 VAL A N 1
ATOM 630 C CA . VAL A 1 82 ? -4.347 -0.433 2.821 1.00 84.75 82 VAL A CA 1
ATOM 631 C C . VAL A 1 82 ? -3.253 0.431 2.183 1.00 84.75 82 VAL A C 1
ATOM 633 O O . VAL A 1 82 ? -2.911 0.201 1.021 1.00 84.75 82 VAL A O 1
ATOM 636 N N . SER A 1 83 ? -2.676 1.402 2.903 1.00 83.94 83 SER A N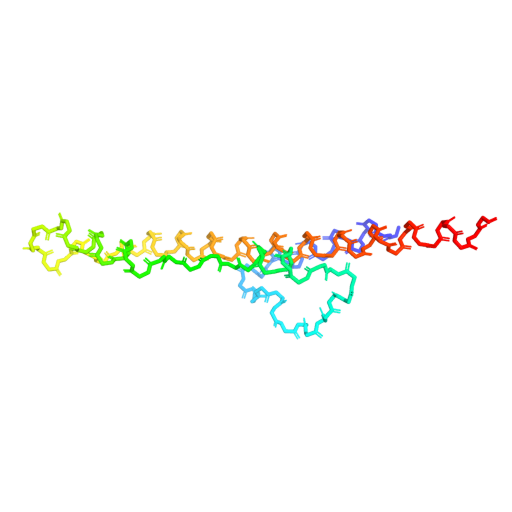 1
ATOM 637 C CA . SER A 1 83 ? -1.587 2.216 2.343 1.00 83.94 83 SER A CA 1
ATOM 638 C C . SER A 1 83 ? -0.335 1.395 2.051 1.00 83.94 83 SER A C 1
ATOM 640 O O . SER A 1 83 ? 0.263 1.554 0.983 1.00 83.94 83 SER A O 1
ATOM 642 N N . ASP A 1 84 ? 0.025 0.486 2.954 1.00 87.50 84 ASP A N 1
ATOM 643 C CA . ASP A 1 84 ? 1.210 -0.360 2.818 1.00 87.50 84 ASP A CA 1
ATOM 644 C C . ASP A 1 84 ? 1.051 -1.344 1.657 1.00 87.50 84 ASP A C 1
ATOM 646 O O . ASP A 1 84 ? 1.946 -1.476 0.819 1.00 87.50 84 ASP A O 1
ATOM 650 N N . ALA A 1 85 ? -0.130 -1.953 1.526 1.00 87.56 85 ALA A N 1
ATOM 651 C CA . ALA A 1 85 ? -0.483 -2.793 0.389 1.00 87.56 85 ALA A CA 1
ATOM 652 C C . ALA A 1 85 ? -0.305 -2.047 -0.944 1.00 87.56 85 ALA A C 1
ATOM 654 O O . ALA A 1 85 ? 0.319 -2.567 -1.874 1.00 87.56 85 ALA A O 1
ATOM 655 N N . TRP A 1 86 ? -0.785 -0.804 -1.042 1.00 85.06 86 TRP A N 1
ATOM 656 C CA . TRP A 1 86 ? -0.595 0.025 -2.236 1.00 85.06 86 TRP A CA 1
ATOM 657 C C . TRP A 1 86 ? 0.877 0.340 -2.515 1.00 85.06 86 TRP A C 1
ATOM 659 O O . TRP A 1 86 ? 1.308 0.261 -3.671 1.00 85.06 86 TRP A O 1
ATOM 669 N N . ALA A 1 87 ? 1.659 0.650 -1.480 1.00 87.69 87 ALA A N 1
ATOM 670 C CA . ALA A 1 87 ? 3.093 0.890 -1.616 1.00 87.69 87 ALA A CA 1
ATOM 671 C C . ALA A 1 87 ? 3.829 -0.357 -2.140 1.00 87.69 87 ALA A C 1
ATOM 673 O O . ALA A 1 87 ? 4.639 -0.248 -3.065 1.00 87.69 87 ALA A O 1
ATOM 674 N N . ILE A 1 88 ? 3.492 -1.546 -1.629 1.00 89.94 88 ILE A N 1
ATOM 675 C CA . ILE A 1 88 ? 4.063 -2.828 -2.074 1.00 89.94 88 ILE A CA 1
ATOM 676 C C . ILE A 1 88 ? 3.721 -3.106 -3.542 1.00 89.94 88 ILE A C 1
ATOM 678 O O . ILE A 1 88 ? 4.608 -3.466 -4.329 1.00 89.94 88 ILE A O 1
ATOM 682 N N . ARG A 1 89 ? 2.458 -2.905 -3.944 1.00 87.25 89 ARG A N 1
ATOM 683 C CA . ARG A 1 89 ? 2.023 -3.086 -5.340 1.00 87.25 89 ARG A CA 1
ATOM 684 C C . ARG A 1 89 ? 2.783 -2.149 -6.284 1.00 87.25 89 ARG A C 1
ATOM 686 O O . ARG A 1 89 ? 3.331 -2.602 -7.291 1.00 87.25 89 ARG A O 1
ATOM 693 N N . ALA A 1 90 ? 2.895 -0.869 -5.921 1.00 87.25 90 ALA A N 1
ATOM 694 C CA . ALA A 1 90 ? 3.623 0.130 -6.702 1.00 87.25 90 ALA A CA 1
ATOM 695 C C . ALA A 1 90 ? 5.124 -0.190 -6.815 1.00 87.25 90 ALA A C 1
ATOM 697 O O . ALA A 1 90 ? 5.683 -0.144 -7.915 1.00 87.25 90 ALA A O 1
ATOM 698 N N . ALA A 1 91 ? 5.771 -0.564 -5.708 1.00 89.56 91 ALA A N 1
ATOM 699 C CA . ALA A 1 91 ? 7.184 -0.939 -5.692 1.00 89.56 91 ALA A CA 1
ATOM 700 C C . ALA A 1 91 ? 7.457 -2.175 -6.562 1.00 89.56 91 ALA A C 1
ATOM 702 O O . ALA A 1 91 ? 8.424 -2.205 -7.327 1.00 89.56 91 ALA A O 1
ATOM 703 N N . THR A 1 92 ? 6.574 -3.173 -6.501 1.00 90.44 92 THR A N 1
ATOM 704 C CA . THR A 1 92 ? 6.684 -4.386 -7.321 1.00 90.44 92 THR A CA 1
ATOM 705 C C . THR A 1 92 ? 6.543 -4.070 -8.811 1.00 90.44 92 THR A C 1
ATOM 707 O O . THR A 1 92 ? 7.358 -4.529 -9.613 1.00 90.44 92 THR A O 1
ATOM 710 N N . ALA A 1 93 ? 5.572 -3.233 -9.191 1.00 88.25 93 ALA A N 1
ATOM 711 C CA . ALA A 1 93 ? 5.398 -2.780 -10.573 1.00 88.25 93 ALA A CA 1
ATOM 712 C C . ALA A 1 93 ? 6.602 -1.991 -11.100 1.00 88.25 93 ALA A C 1
ATOM 714 O O . ALA A 1 93 ? 7.106 -2.277 -12.190 1.00 88.25 93 ALA A O 1
ATOM 715 N N . ALA A 1 94 ? 7.126 -1.059 -10.302 1.00 89.81 94 ALA A N 1
ATOM 716 C CA . ALA A 1 94 ? 8.326 -0.305 -10.653 1.00 89.81 94 ALA A CA 1
ATOM 717 C C . ALA A 1 94 ? 9.554 -1.220 -10.819 1.00 89.81 94 ALA A C 1
ATOM 719 O O . ALA A 1 94 ? 10.324 -1.065 -11.771 1.00 89.81 94 ALA A O 1
ATOM 720 N N . SER A 1 95 ? 9.721 -2.207 -9.931 1.00 90.12 95 SER A N 1
ATOM 721 C CA . SER A 1 95 ? 10.799 -3.201 -10.004 1.00 90.12 95 SER A CA 1
ATOM 722 C C . SER A 1 95 ? 10.705 -4.052 -11.273 1.00 90.12 95 SER A C 1
ATOM 724 O O . SER A 1 95 ? 11.699 -4.198 -11.991 1.00 90.12 95 SER A O 1
ATOM 726 N N . PHE A 1 96 ? 9.509 -4.554 -11.601 1.00 89.88 96 PHE A N 1
ATOM 727 C CA . PHE A 1 96 ? 9.267 -5.312 -12.830 1.00 89.88 96 PHE A CA 1
ATOM 728 C C . PHE A 1 96 ? 9.611 -4.491 -14.077 1.00 89.88 96 PHE A C 1
ATOM 730 O O . PHE A 1 96 ? 10.355 -4.962 -14.943 1.00 89.88 96 PHE A O 1
ATOM 737 N N . PHE A 1 97 ? 9.122 -3.249 -14.148 1.00 89.69 97 PHE A N 1
ATOM 738 C CA . PHE A 1 97 ? 9.394 -2.351 -15.268 1.00 89.69 97 PHE A CA 1
ATOM 739 C C . PHE A 1 97 ? 10.892 -2.061 -15.413 1.00 89.69 97 PHE A C 1
ATOM 741 O O . PHE A 1 97 ? 11.439 -2.160 -16.511 1.00 89.69 97 PHE A O 1
ATOM 748 N N . THR A 1 98 ? 11.577 -1.778 -14.302 1.00 92.38 98 THR A N 1
ATOM 749 C CA . THR A 1 98 ? 13.021 -1.501 -14.295 1.00 92.38 98 THR A CA 1
ATOM 750 C C . THR A 1 98 ? 13.815 -2.704 -14.803 1.00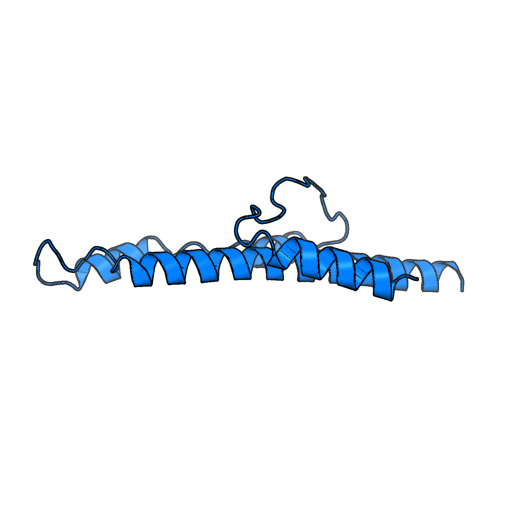 92.38 98 THR A C 1
ATOM 752 O O . THR A 1 98 ? 14.654 -2.562 -15.692 1.00 92.38 98 THR A O 1
ATOM 755 N N . ARG A 1 99 ? 13.526 -3.910 -14.297 1.00 92.75 99 ARG A N 1
ATOM 756 C CA . ARG A 1 99 ? 14.205 -5.144 -14.729 1.00 92.75 99 ARG A CA 1
ATOM 757 C C . ARG A 1 99 ? 13.946 -5.461 -16.200 1.00 92.75 99 ARG A C 1
ATOM 759 O O . ARG A 1 99 ? 14.880 -5.828 -16.909 1.00 92.75 99 ARG A O 1
ATOM 766 N N . SER A 1 100 ? 12.704 -5.303 -16.653 1.00 90.94 100 SER A N 1
ATOM 767 C CA . SER A 1 100 ? 12.319 -5.549 -18.047 1.00 90.94 100 SER A CA 1
ATOM 768 C C . SER A 1 100 ? 13.009 -4.570 -18.992 1.00 90.94 100 SER A C 1
ATOM 770 O O . SER A 1 100 ? 13.604 -4.997 -19.976 1.00 90.94 100 SER A O 1
ATOM 772 N N . SER A 1 101 ? 13.031 -3.281 -18.639 1.00 92.56 101 SER A N 1
ATOM 773 C CA . SER A 1 101 ? 13.716 -2.238 -19.413 1.00 92.56 101 SER A CA 1
ATOM 774 C C . SER A 1 101 ? 15.215 -2.514 -19.530 1.00 92.56 101 SER A C 1
ATOM 776 O O . SER A 1 101 ? 15.772 -2.469 -20.623 1.00 92.56 101 SER A O 1
ATOM 778 N N . LEU A 1 102 ? 15.873 -2.881 -18.424 1.00 94.19 102 LEU A N 1
ATOM 779 C CA . LEU A 1 102 ? 17.299 -3.230 -18.427 1.00 94.19 102 LEU A CA 1
ATOM 780 C C . LEU A 1 102 ? 17.615 -4.489 -19.242 1.00 94.19 102 LEU A C 1
ATOM 782 O O . LEU A 1 102 ? 18.734 -4.625 -19.729 1.00 94.19 102 LEU A O 1
ATOM 786 N N . ARG A 1 103 ? 16.670 -5.427 -19.356 1.00 93.12 103 ARG A N 1
ATOM 787 C CA . ARG A 1 103 ? 16.819 -6.611 -20.210 1.00 93.12 103 ARG A CA 1
ATOM 788 C C . ARG A 1 103 ? 16.609 -6.282 -21.686 1.00 93.12 103 ARG A C 1
ATOM 790 O O . ARG A 1 103 ? 17.229 -6.923 -22.513 1.00 93.12 103 ARG A O 1
ATOM 797 N N . TRP A 1 104 ? 15.751 -5.313 -21.993 1.00 92.50 104 TRP A N 1
ATOM 798 C CA . TRP A 1 104 ? 15.474 -4.860 -23.359 1.00 92.50 104 TRP A CA 1
ATOM 799 C C . TRP A 1 104 ? 16.600 -4.009 -23.958 1.00 92.50 104 TRP A C 1
ATOM 801 O O . TRP A 1 104 ? 16.785 -3.998 -25.167 1.00 92.50 104 TRP A O 1
ATOM 811 N N . LEU A 1 105 ? 17.332 -3.276 -23.115 1.00 93.00 105 LEU A N 1
ATOM 812 C CA . LEU A 1 105 ? 18.460 -2.428 -23.521 1.00 93.00 105 LEU A CA 1
ATOM 813 C C . LEU A 1 105 ? 19.800 -3.180 -23.627 1.00 93.00 105 LEU A C 1
ATOM 815 O O . LEU A 1 105 ? 20.804 -2.564 -23.982 1.00 93.00 105 LEU A O 1
ATOM 819 N N . ARG A 1 106 ? 19.834 -4.466 -23.266 1.00 71.12 106 ARG A N 1
ATOM 820 C CA . ARG A 1 106 ? 20.993 -5.356 -23.415 1.00 71.12 106 ARG A CA 1
ATOM 821 C C . ARG A 1 106 ? 20.818 -6.233 -24.641 1.00 71.12 106 ARG A C 1
ATOM 823 O O . ARG A 1 106 ? 21.847 -6.470 -25.303 1.00 71.12 106 ARG A O 1
#

Secondary structure (DSSP, 8-state):
-HHHHHHHHHHHHHH-TT---S-S-----TTS-HHHHHHTSPPPPPHHHHHHHHHTS---TTSSS--HHHHHHHHHHHHHHHHHHHHHHHHHHHHHHHHHHHHH--

Sequence (106 aa):
RVSLLLLLLVQQQWASASHPAPMGYDKTFYNLAPDFSNSLNTPEVDDMIVALASSSTIPTEAEEALKPEEKKAELALRRAHVSDAWAIRAATAASFFTRSSLRWLR

Radius of gyration: 20.06 Å; chains: 1; bounding box: 46×37×54 Å